Protein AF-A0AAV5R039-F1 (afdb_monomer)

Solvent-accessible surface area (backbone atoms only — not comparable to full-atom values): 3901 Å² total; per-residue (Å²): 94,73,52,78,48,79,42,80,42,90,64,96,48,71,68,59,54,53,49,50,52,51,49,42,17,31,71,58,47,38,72,58,21,46,62,17,49,73,46,76,47,79,79,42,85,52,87,54,37,36,35,31,40,40,32,20,80,35,63,66,57,40,53,53,13,59,67,66,72,119

pLDDT: mean 82.27, std 6.74, range [48.53, 90.06]

Sequence (70 aa):
MSFYLRLGHSTDSASELLLKLQTSLTAAHGTMGLAAVVDSDILTWSPNEAILKIISSDTSLFLSGLATNK

Foldseek 3Di:
DKDKDKDFDQDPDPVVVVVVLCVLLCVQPNVVSVQQFPDKDWPDDDNTMTMMITDGPDVVSNVSSVVVPD

Secondary structure (DSSP, 8-state):
-EEEEEEE---S-HHHHHHHHHHHHHHHHTHHHHHTEEEEEEEEEETTEEEEEEEES-HHHHHHHHHT--

Structure (mmCIF, N/CA/C/O backbone):
data_AF-A0AAV5R039-F1
#
_entry.id   AF-A0AAV5R039-F1
#
loop_
_atom_site.group_PDB
_atom_site.id
_atom_site.type_symbol
_atom_site.label_atom_id
_atom_site.label_alt_id
_atom_site.label_comp_id
_atom_site.label_asym_id
_atom_site.label_entity_id
_atom_site.label_seq_id
_atom_site.pdbx_PDB_ins_code
_atom_site.Cartn_x
_atom_site.Cartn_y
_atom_site.Cartn_z
_atom_site.occupancy
_atom_site.B_iso_or_equiv
_atom_site.auth_seq_id
_atom_site.auth_comp_id
_atom_site.auth_asym_id
_atom_site.auth_atom_id
_atom_site.pdbx_PDB_model_num
ATOM 1 N N . MET A 1 1 ? 0.126 -5.572 -12.369 1.00 79.69 1 MET A N 1
ATOM 2 C CA . MET A 1 1 ? -0.437 -6.719 -11.613 1.00 79.69 1 MET A CA 1
ATOM 3 C C . MET A 1 1 ? -0.976 -6.196 -10.287 1.00 79.69 1 MET A C 1
ATOM 5 O O . MET A 1 1 ? -0.434 -5.211 -9.805 1.00 79.69 1 MET A O 1
ATOM 9 N N . SER A 1 2 ? -2.039 -6.773 -9.719 1.00 86.00 2 SER A N 1
ATOM 10 C CA . SER A 1 2 ? -2.570 -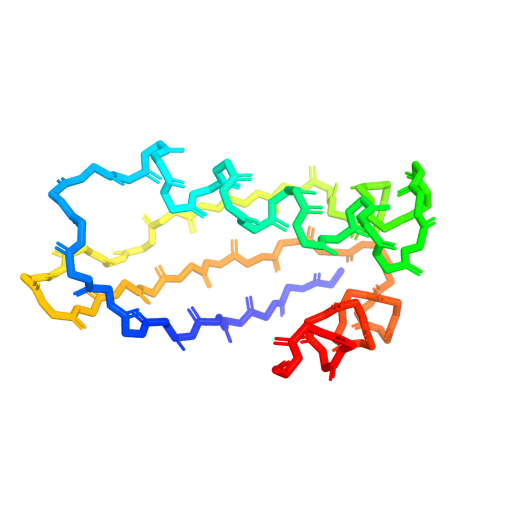6.325 -8.420 1.00 86.00 2 SER A CA 1
ATOM 11 C C . SER A 1 2 ? -2.491 -7.415 -7.364 1.00 86.00 2 SER A C 1
ATOM 13 O O . SER A 1 2 ? -2.737 -8.581 -7.668 1.00 86.00 2 SER A O 1
ATOM 15 N N . PHE A 1 3 ? -2.223 -7.024 -6.125 1.00 86.75 3 PHE A N 1
ATOM 16 C CA . PHE A 1 3 ? -2.277 -7.900 -4.959 1.00 86.75 3 PHE A CA 1
ATOM 17 C C . PHE A 1 3 ? -2.846 -7.141 -3.759 1.00 86.75 3 PHE A C 1
ATOM 19 O O . PHE A 1 3 ? -3.010 -5.919 -3.787 1.00 86.75 3 PHE A O 1
ATOM 26 N N . TYR A 1 4 ? -3.170 -7.889 -2.711 1.00 87.75 4 TYR A N 1
ATOM 27 C CA . TYR A 1 4 ? -3.768 -7.354 -1.497 1.00 87.75 4 TYR A CA 1
ATOM 28 C C . TYR A 1 4 ? -2.757 -7.398 -0.363 1.00 87.75 4 TYR A C 1
ATOM 30 O O . TYR A 1 4 ? -2.098 -8.416 -0.152 1.00 87.75 4 TYR A O 1
ATOM 38 N N . LEU A 1 5 ? -2.650 -6.295 0.365 1.00 85.94 5 LEU A N 1
ATOM 39 C CA . LEU A 1 5 ? -1.787 -6.162 1.523 1.00 85.94 5 LEU A CA 1
ATOM 40 C C . LEU A 1 5 ? -2.656 -5.898 2.747 1.00 85.94 5 LEU A C 1
ATOM 42 O O . LEU A 1 5 ? -3.432 -4.944 2.778 1.00 85.94 5 LEU A O 1
ATOM 46 N N . ARG A 1 6 ? -2.522 -6.763 3.747 1.00 86.44 6 ARG A N 1
ATOM 47 C CA . ARG A 1 6 ? -3.200 -6.633 5.033 1.00 86.44 6 ARG A CA 1
ATOM 48 C C . ARG A 1 6 ? -2.204 -6.078 6.037 1.00 86.44 6 ARG A C 1
ATOM 50 O O . ARG A 1 6 ? -1.176 -6.705 6.283 1.00 86.44 6 ARG A O 1
ATOM 57 N N . LEU A 1 7 ? -2.491 -4.898 6.569 1.00 84.31 7 LEU A N 1
ATOM 58 C CA . LEU A 1 7 ? -1.622 -4.192 7.500 1.00 84.31 7 LEU A CA 1
ATOM 59 C C . LEU A 1 7 ? -2.360 -3.978 8.814 1.00 84.31 7 LEU A C 1
ATOM 61 O O . LEU A 1 7 ? -3.441 -3.390 8.836 1.00 84.31 7 LEU A O 1
ATOM 65 N N . GLY A 1 8 ? -1.753 -4.433 9.908 1.00 83.81 8 GLY A N 1
ATOM 66 C CA . GLY A 1 8 ? -2.164 -3.995 11.233 1.00 83.81 8 GLY A CA 1
ATOM 67 C C . GLY A 1 8 ? -1.820 -2.519 11.393 1.00 83.81 8 GLY A C 1
ATOM 68 O O . GLY A 1 8 ? -0.708 -2.109 11.053 1.00 83.81 8 GLY A O 1
ATOM 69 N N . HIS A 1 9 ? -2.755 -1.715 11.889 1.00 79.31 9 HIS A N 1
ATOM 70 C CA . HIS A 1 9 ? -2.482 -0.315 12.192 1.00 79.31 9 HIS A CA 1
ATOM 71 C C . HIS A 1 9 ? -3.049 0.086 13.537 1.00 79.31 9 HIS A C 1
ATOM 73 O O . HIS A 1 9 ? -4.058 -0.436 13.993 1.00 79.31 9 HIS A O 1
ATOM 79 N N . SER A 1 10 ? -2.362 1.037 14.154 1.00 78.12 10 SER A N 1
ATOM 80 C CA . SER A 1 10 ? -2.789 1.732 15.365 1.00 78.12 10 SER A CA 1
ATOM 81 C C . SER A 1 10 ? -3.104 3.204 15.083 1.00 78.12 10 SER A C 1
ATOM 83 O O . SER A 1 10 ? -3.222 3.996 16.010 1.00 78.12 10 SER A O 1
ATOM 85 N N . THR A 1 11 ? -3.119 3.595 13.805 1.00 74.50 11 THR A N 1
ATOM 86 C CA . THR A 1 11 ? -3.342 4.971 13.353 1.00 74.50 11 THR A CA 1
ATOM 87 C C . THR A 1 11 ? -4.788 5.145 12.926 1.00 74.50 11 THR A C 1
ATOM 89 O O . THR A 1 11 ? -5.298 4.309 12.183 1.00 74.50 11 THR A O 1
ATOM 92 N N . ASP A 1 12 ? -5.414 6.259 13.289 1.00 72.06 12 ASP A N 1
ATOM 93 C CA . ASP A 1 12 ? -6.795 6.557 12.888 1.00 72.06 12 ASP A CA 1
ATOM 94 C C . ASP A 1 12 ? -6.923 7.016 11.422 1.00 72.06 12 ASP A C 1
ATOM 96 O O . ASP A 1 12 ? -8.025 7.043 10.875 1.00 72.06 12 ASP A O 1
ATOM 100 N N . SER A 1 13 ? -5.807 7.351 10.757 1.00 82.38 13 SER A N 1
ATOM 101 C CA . SER A 1 13 ? -5.803 7.939 9.411 1.00 82.38 13 SER A CA 1
ATOM 102 C C . SER A 1 13 ? -5.238 7.022 8.322 1.00 82.38 13 SER A C 1
ATOM 104 O O . SER A 1 13 ? -4.073 6.619 8.351 1.00 82.38 13 SER A O 1
ATOM 106 N N . ALA A 1 14 ? -6.055 6.796 7.292 1.00 81.00 14 ALA A N 1
ATOM 107 C CA . ALA A 1 14 ? -5.694 6.144 6.033 1.00 81.00 14 ALA A CA 1
ATOM 108 C C . ALA A 1 14 ? -4.495 6.789 5.332 1.00 81.00 14 ALA A C 1
ATOM 110 O O . ALA A 1 14 ? -3.584 6.101 4.868 1.00 81.00 14 ALA A O 1
ATOM 111 N N . SER A 1 15 ? -4.472 8.120 5.29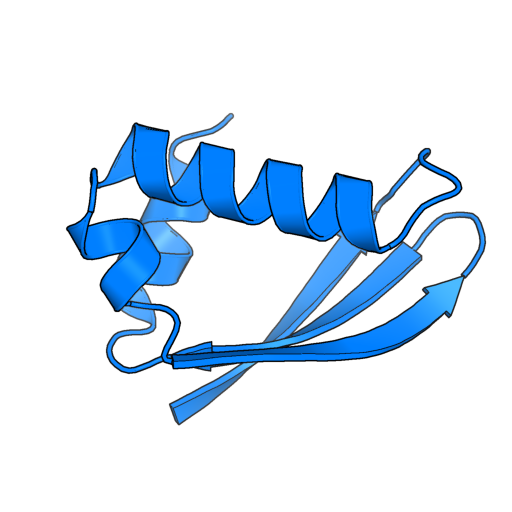7 1.00 83.44 15 SER A N 1
ATOM 112 C CA . SER A 1 15 ? -3.415 8.886 4.640 1.00 83.44 15 SER A CA 1
ATOM 113 C C . SER A 1 15 ? -2.066 8.713 5.336 1.00 83.44 15 SER A C 1
ATOM 115 O O . SER A 1 15 ? -1.033 8.670 4.674 1.00 83.44 15 SER A O 1
ATOM 117 N N . GLU A 1 16 ? -2.062 8.574 6.665 1.00 85.50 16 GLU A N 1
ATOM 118 C CA . GLU A 1 16 ? -0.832 8.353 7.431 1.00 85.50 16 GLU A CA 1
ATOM 119 C C . GLU A 1 16 ? -0.234 6.971 7.138 1.00 85.50 16 GLU A C 1
ATOM 121 O O . GLU A 1 16 ? 0.981 6.820 7.010 1.00 85.50 16 GLU A O 1
ATOM 126 N N . LEU A 1 17 ? -1.090 5.964 6.970 1.00 83.38 17 LEU A N 1
ATOM 127 C CA . LEU A 1 17 ? -0.678 4.604 6.642 1.00 83.38 17 LEU A CA 1
ATOM 128 C C . LEU A 1 17 ? -0.097 4.523 5.221 1.00 83.38 17 LEU A C 1
ATOM 130 O O . LEU A 1 17 ? 0.971 3.942 5.025 1.00 83.38 17 LEU A O 1
ATOM 134 N N . LEU A 1 18 ? -0.736 5.181 4.248 1.00 81.75 18 LEU A N 1
ATOM 135 C CA . LEU A 1 18 ? -0.208 5.311 2.885 1.00 81.75 18 LEU A CA 1
ATOM 136 C C . LEU A 1 18 ? 1.1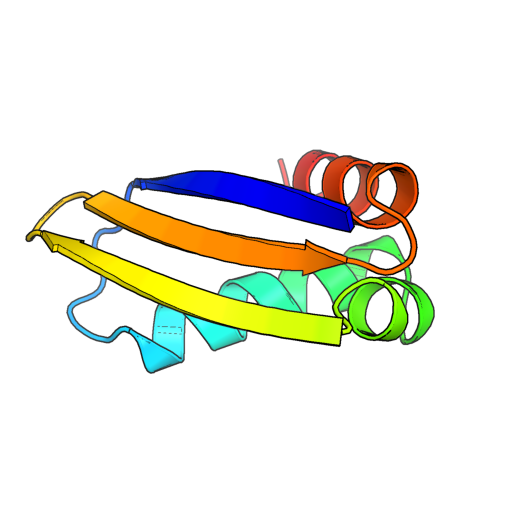30 6.060 2.852 1.00 81.75 18 LEU A C 1
ATOM 138 O O . LEU A 1 18 ? 2.055 5.632 2.162 1.00 81.75 18 LEU A O 1
ATOM 142 N N . LEU A 1 19 ? 1.269 7.133 3.635 1.00 86.00 19 LEU A N 1
ATOM 143 C CA . LEU A 1 19 ? 2.520 7.883 3.735 1.00 86.00 19 LEU A CA 1
ATOM 144 C C . LEU A 1 19 ? 3.652 7.027 4.318 1.00 86.00 19 LEU A C 1
ATOM 146 O O . LEU A 1 19 ? 4.778 7.064 3.815 1.00 86.00 19 LEU A O 1
ATOM 150 N N . LYS A 1 20 ? 3.363 6.221 5.348 1.00 84.81 20 LYS A N 1
ATOM 151 C CA . LYS A 1 20 ? 4.328 5.266 5.917 1.00 84.81 20 LYS A CA 1
ATOM 152 C C . LYS A 1 20 ? 4.760 4.238 4.876 1.00 84.81 20 LYS A C 1
ATOM 154 O O . LYS A 1 20 ? 5.956 4.031 4.704 1.00 84.81 20 LYS A O 1
ATOM 159 N N . LEU A 1 21 ? 3.812 3.675 4.125 1.00 82.94 21 LEU A N 1
ATOM 160 C CA . LEU A 1 21 ? 4.101 2.735 3.040 1.00 82.94 21 LEU A CA 1
ATOM 161 C C . LEU A 1 21 ? 5.026 3.358 1.980 1.00 82.94 21 LEU A C 1
ATOM 163 O O . LEU A 1 21 ? 6.056 2.780 1.637 1.00 82.94 21 LEU A O 1
ATOM 167 N N . GLN A 1 22 ? 4.699 4.561 1.502 1.00 84.00 22 GLN A N 1
ATOM 168 C CA . GLN A 1 22 ? 5.514 5.299 0.531 1.00 84.00 22 GLN A CA 1
ATOM 169 C C . GLN A 1 22 ? 6.919 5.589 1.066 1.00 84.00 22 GLN A C 1
ATOM 171 O O . GLN A 1 22 ? 7.909 5.403 0.354 1.00 84.00 22 GLN A O 1
ATOM 176 N N . THR A 1 23 ? 7.019 5.991 2.333 1.00 85.75 23 THR A N 1
ATOM 177 C CA . THR A 1 23 ? 8.300 6.247 3.001 1.00 85.75 23 THR A CA 1
ATOM 178 C C . THR A 1 23 ? 9.146 4.979 3.076 1.00 85.75 23 THR A C 1
ATOM 180 O O . THR A 1 23 ? 10.320 5.014 2.716 1.00 85.75 23 THR A O 1
ATOM 183 N N . SER A 1 24 ? 8.563 3.842 3.467 1.00 83.25 24 SER A N 1
ATOM 184 C CA . SER A 1 24 ? 9.276 2.563 3.550 1.00 83.25 24 SER A CA 1
ATOM 185 C C . SER A 1 24 ? 9.779 2.082 2.188 1.00 83.25 24 SER A C 1
ATOM 187 O O . SER A 1 24 ? 10.924 1.645 2.080 1.00 83.25 24 SER A O 1
ATOM 189 N N . LEU A 1 25 ? 8.967 2.215 1.135 1.00 83.62 25 LEU A N 1
ATOM 190 C CA . LEU A 1 25 ? 9.363 1.854 -0.232 1.00 83.62 25 LEU A CA 1
ATOM 191 C C . LEU A 1 25 ? 10.480 2.760 -0.759 1.00 83.62 25 LEU A C 1
ATOM 193 O O . LEU A 1 25 ? 11.432 2.273 -1.370 1.00 83.62 25 LEU A O 1
ATOM 197 N N . THR A 1 26 ? 10.389 4.062 -0.475 1.00 85.38 26 THR A N 1
ATOM 198 C CA . THR A 1 26 ? 11.442 5.029 -0.817 1.00 85.38 26 THR A CA 1
ATOM 199 C C . THR A 1 26 ? 12.733 4.730 -0.068 1.00 85.38 26 THR A C 1
ATOM 201 O O . THR A 1 26 ? 13.810 4.806 -0.645 1.00 85.38 26 THR A O 1
ATOM 204 N N . ALA A 1 27 ? 12.649 4.371 1.212 1.00 84.38 27 ALA A N 1
ATOM 205 C CA . ALA A 1 27 ? 13.824 4.059 2.016 1.00 84.38 27 ALA A CA 1
ATOM 206 C C . ALA A 1 27 ? 14.549 2.798 1.520 1.00 84.38 27 ALA A C 1
ATOM 208 O O . ALA A 1 27 ? 15.774 2.751 1.552 1.00 84.38 27 ALA A O 1
ATOM 209 N N . ALA A 1 28 ? 13.808 1.795 1.043 1.00 82.81 28 ALA A N 1
ATOM 210 C CA . ALA A 1 28 ? 14.391 0.540 0.581 1.00 82.81 28 ALA A CA 1
ATOM 211 C C . ALA A 1 28 ? 14.985 0.621 -0.835 1.00 82.81 28 ALA A C 1
ATOM 213 O O . ALA A 1 28 ? 16.058 0.076 -1.075 1.00 82.81 28 ALA A O 1
ATOM 214 N N . HIS A 1 29 ? 14.302 1.298 -1.767 1.00 82.69 29 HIS A N 1
ATOM 215 C CA . HIS A 1 29 ? 14.643 1.270 -3.201 1.00 82.69 29 HIS A CA 1
ATOM 216 C C . HIS A 1 29 ? 14.670 2.656 -3.864 1.00 82.69 29 HIS A C 1
ATOM 218 O O . HIS A 1 29 ? 14.671 2.770 -5.091 1.00 82.69 29 HIS A O 1
ATOM 224 N N . GLY A 1 30 ? 14.652 3.736 -3.084 1.00 82.56 30 GLY A N 1
ATOM 225 C CA . GLY A 1 30 ? 14.578 5.099 -3.605 1.00 82.56 30 GLY A CA 1
ATOM 226 C C . GLY A 1 30 ? 13.311 5.340 -4.428 1.00 82.56 30 GLY A C 1
ATOM 227 O O . GLY A 1 30 ? 12.246 4.772 -4.184 1.00 82.56 30 GLY A O 1
ATOM 228 N N . THR A 1 31 ? 13.428 6.163 -5.467 1.00 81.12 31 THR A N 1
ATOM 229 C CA . THR A 1 31 ? 12.318 6.462 -6.386 1.00 81.12 31 THR A CA 1
ATOM 230 C C . THR A 1 31 ? 11.826 5.236 -7.161 1.00 81.12 31 THR A C 1
ATOM 232 O O . THR A 1 31 ? 10.676 5.227 -7.598 1.00 81.12 31 THR A O 1
ATOM 235 N N . MET A 1 32 ? 12.641 4.178 -7.289 1.00 80.12 32 MET A N 1
ATOM 236 C CA . MET A 1 32 ? 12.240 2.925 -7.942 1.00 80.12 32 MET A CA 1
ATOM 237 C C . MET A 1 32 ? 11.205 2.156 -7.117 1.00 80.12 32 MET A C 1
ATOM 239 O O . MET A 1 32 ? 10.291 1.566 -7.686 1.00 80.12 32 MET A O 1
ATOM 243 N N . GLY A 1 33 ? 11.303 2.208 -5.784 1.00 78.38 33 GLY A N 1
ATOM 244 C CA . GLY A 1 33 ? 10.311 1.605 -4.890 1.00 78.38 33 GLY A CA 1
ATOM 245 C C . GLY A 1 33 ? 8.945 2.278 -4.998 1.00 78.38 33 GLY A C 1
ATOM 246 O O . GLY A 1 33 ? 7.920 1.601 -4.984 1.00 78.38 33 GLY A O 1
ATOM 247 N N . LEU A 1 34 ? 8.928 3.603 -5.177 1.00 78.88 34 LEU A N 1
ATOM 248 C CA . LEU A 1 34 ? 7.690 4.339 -5.433 1.00 78.88 34 LEU A CA 1
ATOM 249 C C . LEU A 1 34 ? 7.135 4.047 -6.831 1.00 78.88 34 LEU A C 1
ATOM 2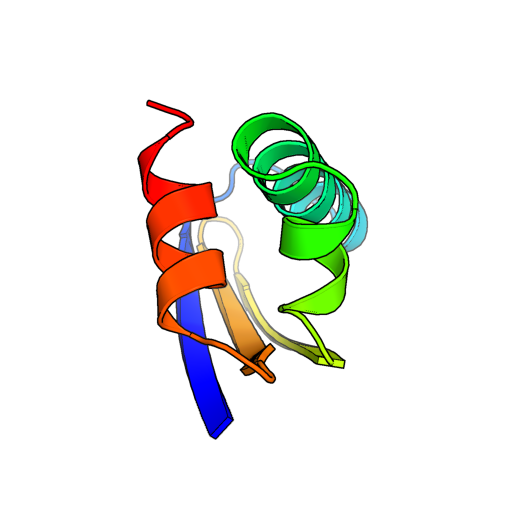51 O O . LEU A 1 34 ? 5.943 3.809 -6.972 1.00 78.88 34 LEU A O 1
ATOM 255 N N . ALA A 1 35 ? 8.000 4.009 -7.850 1.00 79.50 35 ALA A N 1
ATOM 256 C CA . ALA A 1 35 ? 7.619 3.701 -9.230 1.00 79.50 35 ALA A CA 1
ATOM 257 C C . ALA A 1 35 ? 7.107 2.260 -9.416 1.00 79.50 35 ALA A C 1
ATOM 259 O O . ALA A 1 35 ? 6.414 1.962 -10.393 1.00 79.50 35 ALA A O 1
ATOM 260 N N . ALA A 1 36 ? 7.425 1.365 -8.476 1.00 81.31 36 ALA A N 1
ATOM 261 C CA . ALA A 1 36 ? 6.853 0.028 -8.426 1.00 81.31 36 ALA A CA 1
ATOM 262 C C . ALA A 1 36 ? 5.353 0.053 -8.082 1.00 81.31 36 ALA A C 1
ATOM 264 O O . ALA A 1 36 ? 4.658 -0.908 -8.409 1.00 81.31 36 ALA A O 1
ATOM 265 N N . VAL A 1 37 ? 4.831 1.120 -7.463 1.00 82.81 37 VAL A N 1
ATOM 266 C CA . VAL A 1 37 ? 3.397 1.315 -7.202 1.00 82.81 37 VAL A CA 1
ATOM 267 C C . VAL A 1 37 ? 2.806 2.182 -8.307 1.00 82.81 37 VAL A C 1
ATOM 269 O O . VAL A 1 37 ? 3.139 3.352 -8.452 1.00 82.81 37 VAL A O 1
ATOM 272 N N . VAL A 1 38 ? 1.915 1.590 -9.092 1.00 82.62 38 VAL A N 1
ATOM 273 C CA . VAL A 1 38 ? 1.148 2.297 -10.123 1.00 82.62 38 VAL A CA 1
ATOM 274 C C . VAL A 1 38 ? -0.057 2.981 -9.492 1.00 82.62 38 VAL A C 1
ATOM 276 O O . VAL A 1 38 ? -0.363 4.117 -9.835 1.00 82.62 38 VAL A O 1
ATOM 279 N N . ASP A 1 39 ? -0.732 2.280 -8.580 1.00 83.00 39 ASP A N 1
ATOM 280 C CA . ASP A 1 39 ? -1.912 2.779 -7.879 1.00 83.00 39 ASP A CA 1
ATOM 281 C C . ASP A 1 39 ? -2.131 2.007 -6.568 1.00 83.00 39 ASP A C 1
ATOM 283 O O . ASP A 1 39 ? -1.660 0.872 -6.413 1.00 83.00 39 ASP A O 1
ATOM 287 N N . SER A 1 40 ? -2.854 2.597 -5.621 1.00 83.62 40 SER A N 1
ATOM 288 C CA . SER A 1 40 ? -3.214 1.948 -4.362 1.00 83.62 40 SER A CA 1
ATOM 289 C C . SER A 1 40 ? -4.573 2.411 -3.854 1.00 83.62 40 SER A C 1
ATOM 291 O O . SER A 1 40 ? -4.760 3.597 -3.597 1.00 83.62 40 SER A O 1
ATOM 293 N N . ASP A 1 41 ? -5.459 1.454 -3.591 1.00 85.19 41 ASP A N 1
ATOM 294 C CA . ASP A 1 41 ? -6.780 1.693 -3.012 1.00 85.19 41 ASP A CA 1
ATOM 295 C C . ASP A 1 41 ? -6.904 1.045 -1.636 1.00 85.19 41 ASP A C 1
ATOM 297 O O . ASP A 1 41 ? -6.436 -0.074 -1.410 1.00 85.19 41 ASP A O 1
ATOM 301 N N . ILE A 1 42 ? -7.611 1.706 -0.722 1.00 84.94 42 ILE A N 1
ATOM 302 C CA . ILE A 1 42 ? -7.993 1.117 0.565 1.00 84.94 42 ILE A CA 1
ATOM 303 C C . ILE A 1 42 ? -9.355 0.456 0.393 1.00 84.94 42 ILE A C 1
ATOM 305 O O . ILE A 1 42 ? -10.363 1.124 0.181 1.00 84.94 42 ILE A O 1
ATOM 309 N N . LEU A 1 43 ? -9.386 -0.871 0.493 1.00 87.69 43 LEU A N 1
ATOM 310 C CA . LEU A 1 43 ? -10.617 -1.651 0.369 1.00 87.69 43 LEU A CA 1
ATOM 311 C C . LEU A 1 43 ? -11.353 -1.793 1.693 1.00 87.69 43 LEU A C 1
ATOM 313 O O . LEU A 1 43 ? -12.574 -1.918 1.727 1.00 87.69 43 LEU A O 1
ATOM 317 N N . THR A 1 44 ? -10.614 -1.846 2.795 1.00 88.69 44 THR A N 1
ATOM 318 C CA . THR A 1 44 ? -11.192 -2.012 4.127 1.00 88.69 44 THR A CA 1
ATOM 319 C C . THR A 1 44 ? -10.357 -1.241 5.128 1.00 88.69 44 THR A C 1
ATOM 321 O O . THR A 1 44 ? -9.133 -1.356 5.126 1.00 88.69 44 THR A O 1
ATOM 324 N N . TRP A 1 45 ? -11.035 -0.474 5.979 1.00 86.44 45 TRP A N 1
ATOM 325 C CA . TRP A 1 45 ? -10.445 0.263 7.089 1.00 86.44 45 TRP A CA 1
ATOM 326 C C . TRP A 1 45 ? -11.172 -0.134 8.372 1.00 86.44 45 TRP A C 1
ATOM 328 O O . TRP A 1 45 ? -12.376 0.084 8.498 1.00 86.44 45 TRP A O 1
ATOM 338 N N . SER A 1 46 ? -10.469 -0.784 9.290 1.00 86.19 46 SER A N 1
ATOM 339 C CA . SER A 1 46 ? -10.978 -1.240 10.587 1.00 86.19 46 SER A CA 1
ATOM 340 C C . SER A 1 46 ? -10.066 -0.728 11.701 1.00 86.19 46 SER A C 1
ATOM 342 O O . SER A 1 46 ? -8.913 -0.444 11.432 1.00 86.19 46 SER A O 1
ATOM 344 N N . PRO A 1 47 ? -10.507 -0.645 12.966 1.00 82.56 47 PRO A N 1
ATOM 345 C CA . PRO A 1 47 ? -9.716 -0.014 14.032 1.00 82.56 47 PRO A CA 1
AT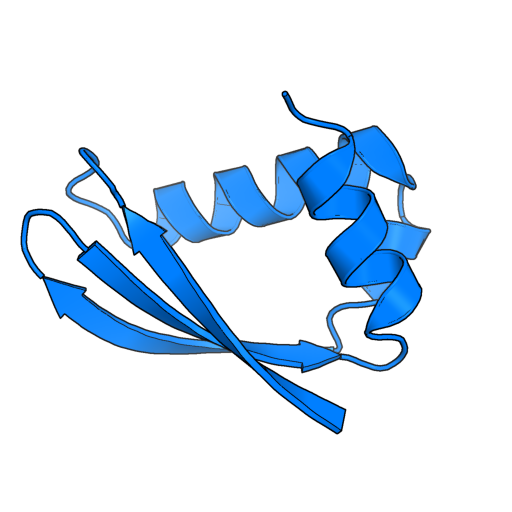OM 346 C C . PRO A 1 47 ? -8.299 -0.572 14.240 1.00 82.56 47 PRO A C 1
ATOM 348 O O . PRO A 1 47 ? -7.431 0.150 14.710 1.00 82.56 47 PRO A O 1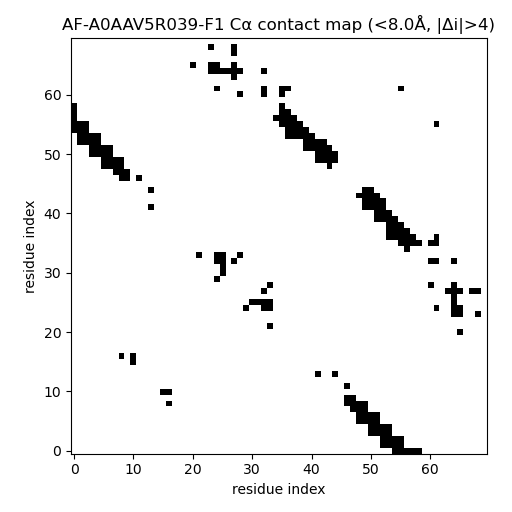
ATOM 351 N N . ASN A 1 48 ? -8.066 -1.839 13.885 1.00 85.44 48 ASN A N 1
ATOM 352 C CA . ASN A 1 48 ? -6.777 -2.513 14.062 1.00 85.44 48 ASN A CA 1
ATOM 353 C C . ASN A 1 48 ? -6.169 -2.998 12.741 1.00 85.44 48 ASN A C 1
ATOM 355 O O . ASN A 1 48 ? -5.116 -3.637 12.747 1.00 85.44 48 ASN A O 1
ATOM 359 N N . GLU A 1 49 ? -6.855 -2.796 11.616 1.00 88.69 49 GLU A N 1
ATOM 360 C CA . GLU A 1 49 ? -6.508 -3.464 10.370 1.00 88.69 49 GLU A CA 1
ATOM 361 C C . GLU A 1 49 ? -7.000 -2.724 9.128 1.00 88.69 49 GLU A C 1
ATOM 363 O O . GLU A 1 49 ? -8.167 -2.354 9.016 1.00 88.69 49 GLU A O 1
ATOM 368 N N . ALA A 1 50 ? -6.110 -2.615 8.146 1.00 89.19 50 ALA A N 1
ATOM 369 C CA . ALA A 1 50 ? -6.394 -2.069 6.836 1.00 89.19 50 ALA A CA 1
ATOM 370 C C . ALA A 1 50 ? -6.059 -3.103 5.761 1.00 89.19 50 ALA A C 1
ATOM 372 O O . ALA A 1 50 ? -5.025 -3.776 5.814 1.00 89.19 50 ALA A O 1
ATOM 373 N N . ILE A 1 51 ? -6.926 -3.206 4.757 1.00 89.44 51 ILE A N 1
ATOM 374 C CA . ILE A 1 51 ? -6.672 -3.991 3.551 1.00 89.44 51 ILE A CA 1
ATOM 375 C C . ILE A 1 51 ? -6.506 -3.019 2.394 1.00 89.44 51 ILE A C 1
ATOM 377 O O . ILE A 1 51 ? -7.443 -2.304 2.030 1.00 89.44 51 ILE A O 1
ATOM 381 N N . LEU A 1 52 ? -5.314 -3.021 1.804 1.00 88.31 52 LEU A N 1
ATOM 382 C CA . LEU A 1 52 ? -4.982 -2.228 0.633 1.00 88.31 52 LEU A CA 1
ATOM 383 C C . LEU A 1 52 ? -4.905 -3.124 -0.595 1.00 88.31 52 LEU A C 1
ATOM 385 O O . LEU A 1 52 ? -4.305 -4.198 -0.568 1.00 88.31 52 LEU A O 1
ATOM 389 N N . LYS A 1 53 ? -5.480 -2.658 -1.695 1.00 90.06 53 LYS A N 1
ATOM 390 C CA . LYS A 1 53 ? -5.226 -3.184 -3.027 1.00 90.06 53 LYS A CA 1
ATOM 391 C C . LYS A 1 53 ? -4.093 -2.371 -3.628 1.00 90.06 53 LYS A C 1
ATOM 393 O O . LYS A 1 53 ? -4.259 -1.186 -3.887 1.00 90.06 53 LYS A O 1
ATOM 398 N N . ILE A 1 54 ? -2.959 -3.014 -3.870 1.00 87.12 54 ILE A N 1
ATOM 399 C CA . ILE A 1 54 ? -1.814 -2.385 -4.520 1.00 87.12 54 ILE A CA 1
ATOM 400 C C . ILE A 1 54 ? -1.785 -2.840 -5.972 1.00 87.12 54 ILE A C 1
ATOM 402 O O . ILE A 1 54 ? -1.769 -4.040 -6.262 1.00 87.12 54 ILE A O 1
ATOM 406 N N . ILE A 1 55 ? -1.775 -1.880 -6.888 1.00 89.06 55 ILE A N 1
ATOM 407 C CA . ILE A 1 55 ? -1.490 -2.102 -8.298 1.00 89.06 55 ILE A CA 1
ATOM 408 C C . ILE A 1 55 ? -0.022 -1.767 -8.503 1.00 89.06 55 ILE A C 1
ATOM 410 O O . ILE A 1 55 ? 0.410 -0.633 -8.320 1.00 89.06 55 ILE A O 1
ATOM 414 N N . SER A 1 56 ? 0.752 -2.773 -8.884 1.00 86.50 56 SER A N 1
ATOM 415 C CA . SER A 1 56 ? 2.193 -2.661 -9.029 1.00 86.50 56 SER A CA 1
ATOM 416 C C . SER A 1 56 ? 2.641 -3.042 -10.435 1.00 86.50 56 SER A C 1
ATOM 418 O O . SER A 1 56 ? 2.104 -3.974 -11.053 1.00 86.50 56 SER A O 1
ATOM 420 N N . SER A 1 57 ? 3.621 -2.296 -10.938 1.00 85.81 57 SER A N 1
ATOM 421 C CA . SER A 1 57 ? 4.357 -2.604 -12.166 1.00 85.81 57 SER A CA 1
ATOM 422 C C . SER A 1 57 ? 5.376 -3.722 -11.922 1.00 85.81 57 SER A C 1
ATOM 424 O O . SER A 1 57 ? 5.562 -4.562 -12.798 1.00 85.81 57 SER A O 1
ATOM 426 N N . ASP A 1 58 ? 5.939 -3.793 -10.710 1.00 85.56 58 ASP A N 1
ATOM 427 C CA . ASP A 1 58 ? 6.874 -4.826 -10.263 1.00 85.56 58 ASP A CA 1
ATOM 428 C C . ASP A 1 58 ? 6.626 -5.211 -8.792 1.00 85.56 58 ASP A C 1
ATOM 430 O O . ASP A 1 58 ? 7.046 -4.542 -7.842 1.00 85.56 58 ASP A O 1
ATOM 434 N N . THR A 1 59 ? 5.930 -6.334 -8.602 1.00 81.81 59 THR A N 1
ATOM 435 C CA . THR A 1 59 ? 5.560 -6.835 -7.270 1.00 81.81 59 THR A CA 1
ATOM 436 C C . THR A 1 59 ? 6.774 -7.278 -6.450 1.00 81.81 59 THR A C 1
ATOM 438 O O . THR A 1 59 ? 6.747 -7.181 -5.225 1.00 81.81 59 THR A O 1
ATOM 441 N N . SER A 1 60 ? 7.858 -7.724 -7.089 1.00 83.00 60 SER A N 1
ATOM 442 C CA . SER A 1 60 ? 9.059 -8.196 -6.390 1.00 83.00 60 SER A CA 1
ATOM 443 C C . SER A 1 60 ? 9.823 -7.030 -5.764 1.00 83.00 60 SER A C 1
ATOM 445 O O . SER A 1 60 ? 10.248 -7.107 -4.606 1.00 83.00 60 SER A O 1
ATOM 447 N N . LEU A 1 61 ? 9.943 -5.917 -6.495 1.00 81.75 61 LEU A N 1
ATOM 448 C CA . LEU A 1 61 ? 10.511 -4.673 -5.971 1.00 81.75 61 LEU A CA 1
ATOM 449 C C . LEU A 1 61 ? 9.676 -4.119 -4.812 1.00 81.75 61 LEU A C 1
ATOM 451 O O . LEU A 1 61 ? 10.224 -3.754 -3.773 1.00 81.75 61 LEU A O 1
ATOM 455 N N . PHE A 1 62 ? 8.349 -4.139 -4.937 1.00 83.88 62 PHE A N 1
ATOM 456 C CA . PHE A 1 62 ? 7.467 -3.708 -3.854 1.00 83.88 62 PHE A CA 1
ATOM 457 C C . PHE A 1 62 ? 7.617 -4.569 -2.586 1.00 83.88 62 PHE A C 1
ATOM 459 O O . PHE A 1 62 ? 7.813 -4.042 -1.489 1.00 83.88 62 PHE A O 1
ATOM 466 N N . LEU A 1 63 ? 7.557 -5.899 -2.721 1.00 81.19 63 LEU A N 1
ATOM 467 C CA . LEU A 1 63 ? 7.633 -6.820 -1.581 1.00 81.19 63 LEU A CA 1
ATOM 468 C C . LEU A 1 63 ? 9.006 -6.795 -0.900 1.00 81.19 63 LEU A C 1
ATOM 470 O O . LEU A 1 63 ? 9.083 -6.836 0.327 1.00 81.19 63 LEU A O 1
ATOM 474 N N . SER A 1 64 ? 10.090 -6.684 -1.671 1.00 81.88 64 SER A N 1
ATOM 475 C CA . SER A 1 64 ? 11.430 -6.505 -1.098 1.00 81.88 64 SER A CA 1
ATOM 476 C C . SER A 1 64 ? 11.571 -5.161 -0.373 1.00 81.88 64 SER A C 1
ATOM 478 O O . SER A 1 64 ? 12.243 -5.089 0.655 1.00 81.88 64 SER A O 1
ATOM 480 N N . GLY A 1 65 ? 10.878 -4.118 -0.844 1.00 77.50 65 GLY A N 1
ATOM 481 C CA . GLY A 1 65 ? 10.819 -2.824 -0.169 1.00 77.50 65 GLY A CA 1
ATOM 482 C C . GLY A 1 65 ? 10.160 -2.889 1.212 1.00 77.50 65 GLY A C 1
ATOM 483 O O . GLY A 1 65 ? 10.686 -2.341 2.178 1.00 77.50 65 GLY A O 1
ATOM 484 N N . LEU A 1 66 ? 9.059 -3.637 1.330 1.00 76.69 66 LEU A N 1
ATOM 485 C CA . LE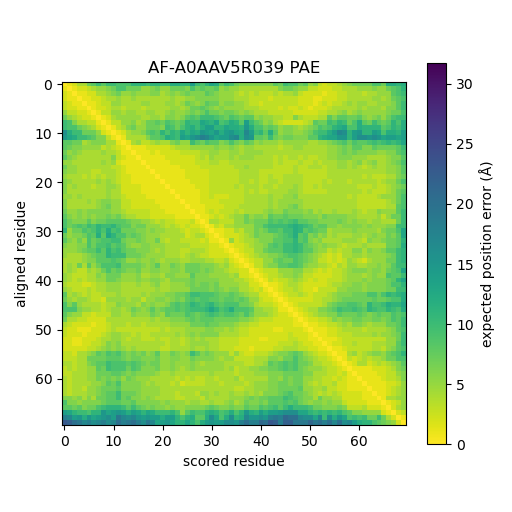U A 1 66 ? 8.411 -3.928 2.615 1.00 76.69 66 LEU A CA 1
ATOM 486 C C . LEU A 1 66 ? 9.303 -4.749 3.554 1.00 76.69 66 LEU A C 1
ATOM 488 O O . LEU A 1 66 ? 9.380 -4.454 4.742 1.00 76.69 66 LEU A O 1
ATOM 492 N N . ALA A 1 67 ? 9.993 -5.766 3.033 1.00 74.56 67 ALA A N 1
ATOM 493 C CA . ALA A 1 67 ? 10.816 -6.668 3.841 1.00 74.56 67 ALA A CA 1
ATOM 494 C C . ALA A 1 67 ? 12.066 -6.003 4.449 1.00 74.56 67 ALA A C 1
ATOM 496 O O . ALA A 1 67 ? 12.619 -6.516 5.422 1.00 74.56 67 ALA A O 1
ATOM 497 N N . THR A 1 68 ?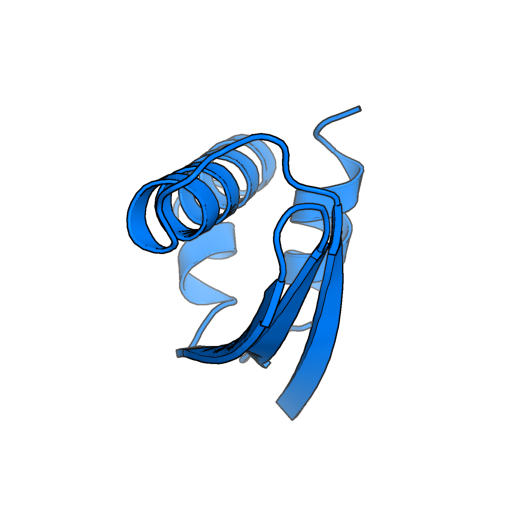 12.514 -4.880 3.881 1.00 63.59 68 THR A N 1
ATOM 498 C CA . THR A 1 68 ? 13.741 -4.174 4.290 1.00 63.59 68 THR A CA 1
ATOM 499 C C . THR A 1 68 ? 13.532 -3.287 5.532 1.00 63.59 68 THR A C 1
ATOM 501 O O . THR A 1 68 ? 14.499 -2.941 6.203 1.00 63.59 68 THR A O 1
ATOM 504 N N . ASN A 1 69 ? 12.285 -2.964 5.899 1.00 56.12 69 ASN A N 1
ATOM 505 C CA . ASN A 1 69 ? 11.927 -2.157 7.078 1.00 56.12 69 ASN A CA 1
ATOM 506 C C . ASN A 1 69 ? 11.496 -3.055 8.267 1.00 56.12 69 ASN A C 1
ATOM 508 O O . ASN A 1 69 ? 10.331 -3.047 8.665 1.00 56.12 69 ASN A O 1
ATOM 512 N N . LYS A 1 70 ? 12.420 -3.884 8.780 1.00 48.53 70 LYS A N 1
ATOM 513 C CA . LYS A 1 70 ? 12.219 -4.688 10.005 1.00 48.53 70 LYS A CA 1
ATOM 514 C C . LYS A 1 70 ? 12.466 -3.889 11.278 1.00 48.53 70 LYS A C 1
ATOM 516 O O . LYS A 1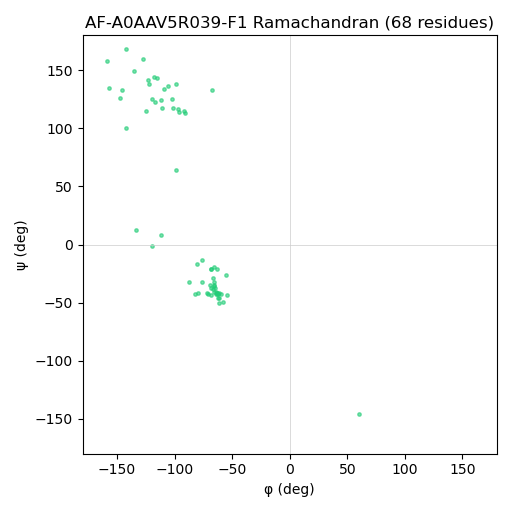 70 ? 13.446 -3.114 11.290 1.00 48.53 70 LYS A O 1
#

Organism: Pichia kluyveri (NCBI:txid36015)

Nearest PDB structures (foldseek):
  1yf5-assembly1_L-2  TM=5.006E-01  e=5.984E-01  Vibrio cholerae
  6gyz-assembly1_B  TM=4.252E-01  e=9.616E-01  Staphylococcus aureus
  3zo7-assembly1_E  TM=3.516E-01  e=3.484E+00  Rhodococcus opacus
  3znj-assembly3_9  TM=3.384E-01  e=2.483E+00  Rhodococcus opacus
  3znj-assembly1_3  TM=3.352E-01  e=2.483E+00  Rhodococcus opacus

Radius of gyration: 11.37 Å; Cα contacts (8 Å, |Δi|>4): 115; chains: 1; bounding box: 26×17×28 Å

Mean predicted aligned error: 5.3 Å